Protein AF-A0A6A6GK45-F1 (afdb_monomer)

Secondary structure (DSSP, 8-state):
--HHHHHHHHHHHHHHHHHHHHHHHHHHHTTS----S---------------PPPHHHHHHHHHHHHHHHHHHHHHHHHHHHHHHHHHHHHHHHHHHTTS-HHHHHHHTT--S--

Nearest PDB structures (foldseek):
  5c22-assembly3_C  TM=2.039E-01  e=9.140E+00  Escherichia coli

Organism: NCBI:txid302913

Foldseek 3Di:
DVPVVVVVVVVVVVVVQVVLQVLLVVLVVCVVDDDDDDPDDDPDDDPDDPPDRDDPVSSVVSVVSVVVVVVVVVVVVVVVVVVVVVVLVVLVVVCVVVVHDSVVSCVVVVVDVDD

Mean predicted aligned error: 13.09 Å

pLDDT: mean 77.32, std 16.86, range [38.22, 93.62]

Radius of gyration: 25.04 Å; Cα contacts (8 Å, |Δi|>4): 28; chains: 1; bounding box: 70×25×59 Å

Sequence (115 aa):
MSERTDDHEQQQLDRLAAKRDDLVRRILATNSDLPHFSTSQTVAQPNNHSAIPVTDEQVREALAQARKARVDHVKLLGRYNDIKDVAQGLIGMIAEQRSCRVKEVMEELGIDEAS

Solvent-accessible surface area (backbone atoms only — not comparable to full-atom values): 6966 Å² total; per-residue (Å²): 130,64,68,66,56,55,53,53,52,52,53,50,52,54,53,48,51,53,52,51,43,52,50,35,53,50,54,59,52,56,72,80,54,88,72,75,93,68,97,66,92,74,87,75,76,94,76,77,84,73,91,66,80,70,48,72,66,54,49,50,49,28,52,51,50,54,52,47,55,52,50,53,50,54,51,51,54,49,54,50,48,57,51,49,53,54,50,52,54,52,44,45,54,52,14,61,75,66,76,49,54,51,67,60,53,31,55,76,70,67,56,71,96,76,133

InterPro domains:
  IPR010760 DNA repair protein, Swi5 [PF07061] (57-113)
  IPR010760 DNA repair protein, Swi5 [PTHR28529] (66-112)

Structure (mmCIF, N/CA/C/O backbone):
data_AF-A0A6A6GK45-F1
#
_entry.id   AF-A0A6A6GK45-F1
#
loop_
_atom_site.group_PDB
_atom_site.id
_atom_site.type_symbol
_atom_site.label_atom_id
_atom_site.label_alt_id
_atom_site.label_comp_id
_atom_site.label_asym_id
_atom_site.label_entity_id
_atom_site.label_seq_id
_atom_site.pdbx_PDB_ins_code
_atom_site.Cartn_x
_atom_site.Cartn_y
_atom_site.Cartn_z
_atom_site.occupancy
_atom_site.B_iso_or_equiv
_atom_site.auth_seq_id
_atom_site.auth_comp_id
_atom_site.auth_asym_id
_atom_site.auth_atom_id
_atom_site.pdbx_PDB_model_num
ATOM 1 N N . MET A 1 1 ? 49.464 0.483 -17.741 1.00 53.72 1 MET A N 1
ATOM 2 C CA . MET A 1 1 ? 48.962 0.416 -16.348 1.00 53.72 1 MET A CA 1
ATOM 3 C C . MET A 1 1 ? 47.561 1.023 -16.192 1.00 53.72 1 MET A C 1
ATOM 5 O O . MET A 1 1 ? 46.934 0.701 -15.198 1.00 53.72 1 MET A O 1
ATOM 9 N N . SER A 1 2 ? 47.046 1.804 -17.162 1.00 61.69 2 SER A N 1
ATOM 10 C CA . SER A 1 2 ? 45.629 2.238 -17.218 1.00 61.69 2 SER A CA 1
ATOM 11 C C . SER A 1 2 ? 44.639 1.139 -17.620 1.00 61.69 2 SER A C 1
ATOM 13 O O . SER A 1 2 ? 43.574 1.054 -17.036 1.00 61.69 2 SER A O 1
ATOM 15 N N . GLU A 1 3 ? 45.031 0.245 -18.529 1.00 61.84 3 GLU A N 1
ATOM 16 C CA . GLU A 1 3 ? 44.130 -0.725 -19.184 1.00 61.84 3 GLU A CA 1
ATOM 17 C C . GLU A 1 3 ? 43.383 -1.667 -18.215 1.00 61.84 3 GLU A C 1
ATOM 19 O O . GLU A 1 3 ? 42.209 -1.953 -18.399 1.00 61.84 3 GLU A O 1
ATOM 24 N N . ARG A 1 4 ? 44.022 -2.085 -17.109 1.00 66.06 4 ARG A N 1
ATOM 25 C CA . ARG A 1 4 ? 43.367 -2.934 -16.093 1.00 66.06 4 ARG A CA 1
ATOM 26 C C . ARG A 1 4 ? 42.304 -2.206 -15.275 1.00 66.06 4 ARG A C 1
ATOM 28 O O . ARG A 1 4 ? 41.418 -2.860 -14.736 1.00 66.06 4 ARG A O 1
ATOM 35 N N . THR A 1 5 ? 42.430 -0.895 -15.101 1.00 67.88 5 THR A N 1
ATOM 36 C CA . THR A 1 5 ? 41.471 -0.118 -14.308 1.00 67.88 5 THR A CA 1
ATOM 37 C C . THR A 1 5 ? 40.173 0.049 -15.092 1.00 67.88 5 THR A C 1
ATOM 39 O O . THR A 1 5 ? 39.102 -0.170 -14.530 1.00 67.88 5 THR A O 1
ATOM 42 N N . ASP A 1 6 ? 40.287 0.304 -16.397 1.00 73.88 6 ASP A N 1
ATOM 43 C CA . ASP A 1 6 ? 39.152 0.462 -17.312 1.00 73.88 6 ASP A CA 1
ATOM 44 C C . ASP A 1 6 ? 38.341 -0.848 -17.439 1.00 73.88 6 ASP A C 1
ATOM 46 O O . ASP A 1 6 ? 37.111 -0.839 -17.358 1.00 73.88 6 ASP A O 1
ATOM 50 N N . ASP A 1 7 ? 39.019 -2.001 -17.515 1.00 76.81 7 ASP A N 1
ATOM 51 C CA . ASP A 1 7 ? 38.370 -3.323 -17.549 1.00 76.81 7 ASP A CA 1
ATOM 52 C C . ASP A 1 7 ? 37.569 -3.625 -16.270 1.00 76.81 7 ASP A C 1
ATOM 54 O O . ASP A 1 7 ? 36.475 -4.200 -16.315 1.00 76.81 7 ASP A O 1
ATOM 58 N N . HIS A 1 8 ? 38.100 -3.242 -15.104 1.00 77.31 8 HIS A N 1
ATOM 59 C CA . HIS A 1 8 ? 37.413 -3.444 -13.831 1.00 77.31 8 HIS A CA 1
ATOM 60 C C . HIS A 1 8 ? 36.165 -2.566 -13.709 1.00 77.31 8 HIS A C 1
ATOM 62 O O . HIS A 1 8 ? 35.141 -3.042 -13.213 1.00 77.31 8 HIS A O 1
ATOM 68 N N . GLU A 1 9 ? 36.223 -1.313 -14.159 1.00 80.31 9 GLU A N 1
ATOM 69 C CA . GLU A 1 9 ? 35.068 -0.413 -14.171 1.00 80.31 9 GLU A CA 1
ATOM 70 C C . GLU A 1 9 ? 33.984 -0.912 -15.127 1.00 80.31 9 GLU A C 1
ATOM 72 O O . GLU A 1 9 ? 32.816 -0.999 -14.735 1.00 80.31 9 GLU A O 1
ATOM 77 N N . GLN A 1 10 ? 34.367 -1.356 -16.326 1.00 79.62 10 GLN A N 1
ATOM 78 C CA . GLN A 1 10 ? 33.432 -1.929 -17.290 1.00 79.62 10 GLN A CA 1
ATOM 79 C C . GLN A 1 10 ? 32.746 -3.184 -16.731 1.00 79.62 10 GLN A C 1
ATOM 81 O O . GLN A 1 10 ? 31.522 -3.314 -16.793 1.00 79.62 10 GLN A O 1
ATOM 86 N N . GLN A 1 11 ? 33.504 -4.058 -16.063 1.00 81.31 11 GLN A N 1
ATOM 87 C CA . GLN A 1 11 ? 32.948 -5.237 -15.402 1.00 81.31 11 GLN A CA 1
ATOM 88 C C . GLN A 1 11 ? 31.966 -4.877 -14.269 1.00 81.31 11 GLN A C 1
ATOM 90 O O . GLN A 1 11 ? 30.974 -5.585 -14.056 1.00 81.31 11 GLN A O 1
ATOM 95 N N . GLN A 1 12 ? 32.209 -3.790 -13.524 1.00 84.44 12 GLN A N 1
ATOM 96 C CA . GLN A 1 12 ? 31.266 -3.308 -12.507 1.00 84.44 12 GLN A CA 1
ATOM 97 C C . GLN A 1 12 ? 29.982 -2.760 -13.137 1.00 84.44 12 GLN A C 1
ATOM 99 O O . GLN A 1 12 ? 28.897 -3.049 -12.625 1.00 84.44 12 GLN A O 1
ATOM 104 N N . LEU A 1 13 ? 30.089 -2.010 -14.237 1.00 82.94 13 LEU A N 1
ATOM 105 C CA . LEU A 1 13 ? 28.941 -1.463 -14.962 1.00 82.94 13 LEU A CA 1
ATOM 106 C C . LEU A 1 13 ? 28.055 -2.575 -15.530 1.00 82.94 13 LEU A C 1
ATOM 108 O O . LEU A 1 13 ? 26.843 -2.556 -15.308 1.00 82.94 13 LEU A O 1
ATOM 112 N N . ASP A 1 14 ? 28.651 -3.591 -16.151 1.00 84.81 14 ASP A N 1
ATOM 113 C CA . ASP A 1 14 ? 27.918 -4.733 -16.705 1.00 84.81 14 ASP A CA 1
ATOM 114 C C . ASP A 1 14 ? 27.214 -5.531 -15.601 1.00 84.81 14 ASP A C 1
ATOM 116 O O . ASP A 1 14 ? 26.036 -5.890 -15.707 1.00 84.81 14 ASP A O 1
ATOM 120 N N . ARG A 1 15 ? 27.902 -5.745 -14.471 1.00 85.81 15 ARG A N 1
ATOM 121 C CA . ARG A 1 15 ? 27.306 -6.387 -13.294 1.00 85.81 15 ARG A CA 1
ATOM 122 C C . ARG A 1 15 ? 26.150 -5.564 -12.729 1.00 85.81 15 ARG A C 1
ATOM 124 O O . ARG A 1 15 ? 25.162 -6.135 -12.263 1.00 85.81 15 ARG A O 1
ATOM 131 N N . LEU A 1 16 ? 26.277 -4.240 -12.711 1.00 85.62 16 LEU A N 1
ATOM 132 C CA . LEU A 1 16 ? 25.244 -3.347 -12.202 1.00 85.62 16 LEU A CA 1
ATOM 133 C C . LEU A 1 16 ? 24.023 -3.321 -13.129 1.00 85.62 16 LEU A C 1
ATOM 135 O O . LEU A 1 16 ? 22.896 -3.393 -12.638 1.00 85.62 16 LEU A O 1
ATOM 139 N N . ALA A 1 17 ? 24.237 -3.310 -14.444 1.00 84.38 17 ALA A N 1
ATOM 140 C CA . ALA A 1 17 ? 23.180 -3.424 -15.443 1.00 84.38 17 ALA A CA 1
ATOM 141 C C . ALA A 1 17 ? 22.431 -4.759 -15.317 1.00 84.38 17 ALA A C 1
ATOM 143 O O . ALA A 1 17 ? 21.204 -4.770 -15.240 1.00 84.38 17 ALA A O 1
ATOM 144 N N . ALA A 1 18 ? 23.151 -5.875 -15.159 1.00 83.50 18 ALA A N 1
ATOM 145 C CA . ALA A 1 18 ? 22.535 -7.184 -14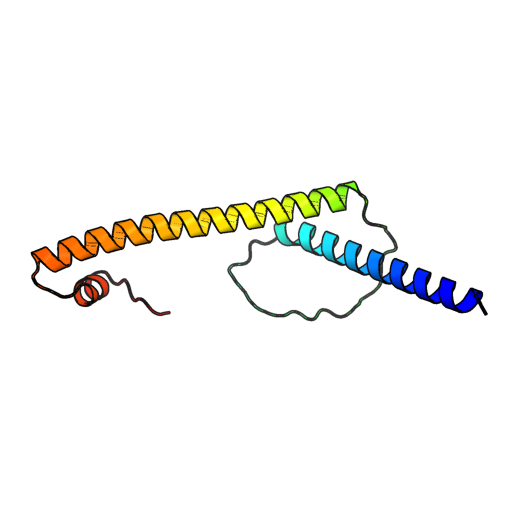.947 1.00 83.50 18 ALA A CA 1
ATOM 146 C C . ALA A 1 18 ? 21.670 -7.228 -13.673 1.00 83.50 18 ALA A C 1
ATOM 148 O O . ALA A 1 18 ? 20.564 -7.768 -13.690 1.00 83.50 18 ALA A O 1
ATOM 149 N N . LYS A 1 19 ? 22.140 -6.620 -12.573 1.00 84.75 19 LYS A N 1
ATOM 150 C CA . LYS A 1 19 ? 21.359 -6.505 -11.327 1.00 84.75 19 LYS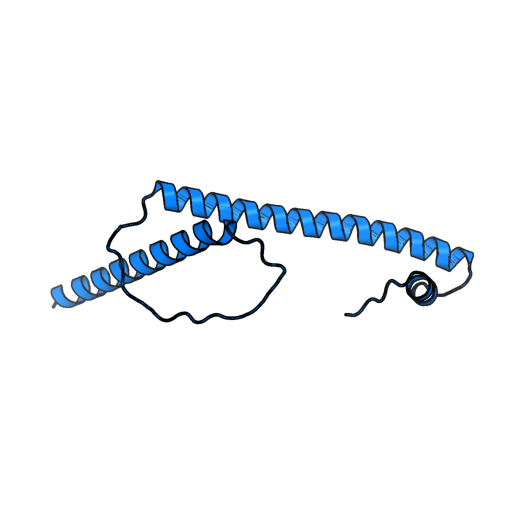 A CA 1
ATOM 151 C C . LYS A 1 19 ? 20.108 -5.643 -11.499 1.00 84.75 19 LYS A C 1
ATOM 153 O O . LYS A 1 19 ? 19.062 -5.982 -10.949 1.00 84.75 19 LYS A O 1
ATOM 158 N N . ARG A 1 20 ? 20.215 -4.522 -12.218 1.00 85.94 20 ARG A N 1
ATOM 159 C CA . ARG A 1 20 ? 19.076 -3.644 -12.522 1.00 85.94 20 ARG A CA 1
ATOM 160 C C . ARG A 1 20 ? 18.009 -4.413 -13.295 1.00 85.94 20 ARG A C 1
ATOM 162 O O . ARG A 1 20 ? 16.841 -4.368 -12.921 1.00 85.94 20 ARG A O 1
ATOM 169 N N . ASP A 1 21 ? 18.417 -5.123 -14.338 1.00 87.12 21 ASP A N 1
ATOM 170 C CA . ASP A 1 21 ? 17.511 -5.831 -15.240 1.00 87.12 21 ASP A CA 1
ATOM 171 C C . ASP A 1 21 ? 16.784 -6.980 -14.532 1.00 87.12 21 ASP A C 1
ATOM 173 O O . ASP A 1 21 ? 15.574 -7.152 -14.697 1.00 87.12 21 ASP A O 1
ATOM 177 N N . ASP A 1 22 ? 17.497 -7.717 -13.678 1.00 86.06 22 ASP A N 1
ATOM 178 C CA . ASP A 1 22 ? 16.909 -8.741 -12.813 1.00 86.06 22 ASP A CA 1
ATOM 179 C C . ASP A 1 22 ? 15.864 -8.150 -11.851 1.00 86.06 22 ASP A C 1
ATOM 181 O O . ASP A 1 22 ? 14.741 -8.651 -11.738 1.00 86.06 22 ASP A O 1
ATOM 185 N N . LEU A 1 23 ? 16.188 -7.019 -11.215 1.00 86.00 23 LEU A N 1
ATOM 186 C CA . LEU A 1 23 ? 15.273 -6.341 -10.302 1.00 86.00 23 LEU A CA 1
ATOM 187 C C . LEU A 1 23 ? 14.005 -5.851 -11.012 1.00 86.00 23 LEU A C 1
ATOM 189 O O . LEU A 1 23 ? 12.907 -6.046 -10.491 1.00 86.00 23 LEU A O 1
ATOM 193 N N . VAL A 1 24 ? 14.143 -5.237 -12.189 1.00 86.81 24 VAL A N 1
ATOM 194 C CA . VAL A 1 24 ? 13.004 -4.763 -12.989 1.00 86.81 24 VAL A CA 1
ATOM 195 C C . VAL A 1 24 ? 12.105 -5.929 -13.379 1.00 86.81 24 VAL A C 1
ATOM 197 O O . VAL A 1 24 ? 10.893 -5.855 -13.183 1.00 86.81 24 VAL A O 1
ATOM 200 N N . ARG A 1 25 ? 12.689 -7.042 -13.835 1.00 84.38 25 ARG A N 1
ATOM 201 C CA . ARG A 1 25 ? 11.930 -8.252 -14.165 1.00 84.38 25 ARG A CA 1
ATOM 202 C C . ARG A 1 25 ? 11.165 -8.786 -12.956 1.00 84.38 25 ARG A C 1
ATOM 204 O O . ARG A 1 25 ? 10.000 -9.147 -13.094 1.00 84.38 25 ARG A O 1
ATOM 211 N N . ARG A 1 26 ? 11.778 -8.782 -11.769 1.00 85.25 26 ARG A N 1
ATOM 212 C CA . ARG A 1 26 ? 11.113 -9.218 -10.536 1.00 85.25 26 ARG A CA 1
ATOM 213 C C . ARG A 1 26 ? 9.954 -8.305 -10.138 1.00 85.25 26 ARG A C 1
ATOM 215 O O . ARG A 1 26 ? 8.902 -8.821 -9.778 1.00 85.25 26 ARG A O 1
ATOM 222 N N . ILE A 1 27 ? 10.121 -6.984 -10.237 1.00 84.88 27 ILE A N 1
ATOM 223 C CA . ILE A 1 27 ? 9.052 -6.019 -9.935 1.00 84.88 27 ILE A CA 1
ATOM 224 C C . ILE A 1 27 ? 7.869 -6.215 -10.891 1.00 84.88 27 ILE A C 1
ATOM 226 O O . ILE A 1 27 ? 6.728 -6.328 -10.440 1.00 84.88 27 ILE A O 1
ATOM 230 N N . LEU A 1 28 ? 8.130 -6.330 -12.194 1.00 84.50 28 LEU A N 1
ATOM 231 C CA . LEU A 1 28 ? 7.076 -6.567 -13.182 1.00 84.50 28 LEU A CA 1
ATOM 232 C C . LEU A 1 28 ? 6.373 -7.919 -12.947 1.00 84.50 28 LEU A C 1
ATOM 234 O O . LEU A 1 28 ? 5.151 -8.000 -13.047 1.00 84.50 28 LEU A O 1
ATOM 238 N N . ALA A 1 29 ? 7.114 -8.961 -12.548 1.00 80.88 29 ALA A N 1
ATOM 239 C CA . ALA A 1 29 ? 6.562 -10.288 -12.262 1.00 80.88 29 ALA A CA 1
ATOM 240 C C . ALA A 1 29 ? 5.671 -10.340 -11.004 1.00 80.88 29 ALA A C 1
ATOM 242 O O . ALA A 1 29 ? 4.681 -11.074 -10.999 1.00 80.88 29 ALA A O 1
ATOM 243 N N . THR A 1 30 ? 5.966 -9.546 -9.964 1.00 75.25 30 THR A N 1
ATOM 244 C CA . THR A 1 30 ? 5.207 -9.536 -8.693 1.00 75.25 30 THR A CA 1
ATOM 245 C C . THR A 1 30 ? 3.727 -9.140 -8.801 1.00 75.25 30 THR A C 1
ATOM 247 O O . THR A 1 30 ? 3.010 -9.276 -7.820 1.00 75.25 30 THR A O 1
ATOM 250 N N . ASN A 1 31 ? 3.235 -8.682 -9.958 1.00 57.50 31 ASN A N 1
ATOM 251 C CA . ASN A 1 31 ? 1.805 -8.411 -10.165 1.00 57.50 31 ASN A CA 1
ATOM 252 C C . ASN A 1 31 ? 0.975 -9.646 -10.574 1.00 57.50 31 ASN A C 1
ATOM 254 O O . ASN A 1 31 ? -0.246 -9.531 -10.659 1.00 57.50 31 ASN A O 1
ATOM 258 N N . SER A 1 32 ? 1.601 -10.794 -10.859 1.00 53.12 32 SER A N 1
ATOM 259 C CA . SER A 1 32 ? 0.880 -11.984 -11.358 1.00 53.12 32 SER A CA 1
ATOM 260 C C . SER A 1 32 ? 0.257 -12.828 -10.244 1.00 53.12 32 SER A C 1
ATOM 262 O O . SER A 1 32 ? -0.717 -13.530 -10.483 1.00 53.12 32 SER A O 1
ATOM 264 N N . ASP A 1 33 ? 0.778 -12.712 -9.027 1.00 44.78 33 ASP A N 1
ATOM 265 C CA . ASP A 1 33 ? 0.237 -13.343 -7.831 1.00 44.78 33 ASP A CA 1
ATOM 266 C C . ASP A 1 33 ? 0.089 -12.252 -6.780 1.00 44.78 33 ASP A C 1
ATOM 268 O O . ASP A 1 33 ? 1.066 -11.584 -6.459 1.00 44.78 33 ASP A O 1
ATOM 272 N N . LEU A 1 34 ? -1.111 -12.055 -6.231 1.00 50.31 34 LEU A N 1
ATOM 273 C CA . LEU A 1 34 ? -1.230 -11.431 -4.916 1.00 50.31 34 LEU A CA 1
ATOM 274 C C . LEU A 1 34 ? -0.758 -12.465 -3.887 1.00 50.31 34 LEU A C 1
ATOM 276 O O . LEU A 1 34 ? -1.496 -13.430 -3.673 1.00 50.31 34 LEU A O 1
ATOM 280 N N . PRO A 1 35 ? 0.365 -12.291 -3.168 1.00 48.31 35 PRO A N 1
ATOM 281 C CA . PRO A 1 35 ? 0.617 -13.111 -2.007 1.00 48.31 35 PRO A CA 1
ATOM 282 C C . PRO A 1 35 ? 0.159 -12.323 -0.784 1.00 48.31 35 PRO A C 1
ATOM 284 O O . PRO A 1 35 ? 0.602 -11.204 -0.511 1.00 48.31 35 PRO A O 1
ATOM 287 N N . HIS A 1 36 ? -0.719 -12.944 -0.004 1.00 43.78 36 HIS A N 1
ATOM 288 C CA . HIS A 1 36 ? -0.748 -12.671 1.422 1.00 43.78 36 HIS A CA 1
ATOM 289 C C . HIS A 1 36 ? 0.685 -12.710 1.959 1.00 43.78 36 HIS A C 1
ATOM 291 O O . HIS A 1 36 ? 1.466 -13.592 1.605 1.00 43.78 36 HIS A O 1
ATOM 297 N N . PHE A 1 37 ? 1.000 -11.710 2.777 1.00 47.16 37 PHE A N 1
ATOM 298 C CA . PHE A 1 37 ? 2.218 -11.537 3.558 1.00 47.16 37 PHE A CA 1
ATOM 299 C C . PHE A 1 37 ? 2.947 -12.867 3.829 1.00 47.16 37 PHE A C 1
ATOM 301 O O . PHE A 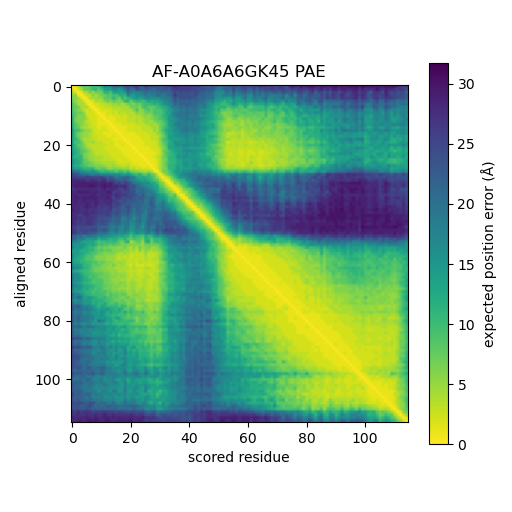1 37 ? 2.593 -13.614 4.735 1.00 47.16 37 PHE A O 1
ATOM 308 N N . SER A 1 38 ? 3.953 -13.188 3.016 1.00 38.22 38 SER A N 1
ATOM 309 C CA . SER A 1 38 ? 4.844 -14.322 3.254 1.00 38.22 38 SER A CA 1
ATOM 310 C C . SER A 1 38 ? 6.275 -13.849 3.104 1.00 38.22 38 SER A C 1
ATOM 312 O O . SER A 1 38 ? 6.872 -13.854 2.029 1.00 38.22 38 SER A O 1
ATOM 314 N N . THR A 1 39 ? 6.825 -13.432 4.241 1.00 49.94 39 THR A N 1
ATOM 315 C CA . THR A 1 39 ? 8.259 -13.452 4.503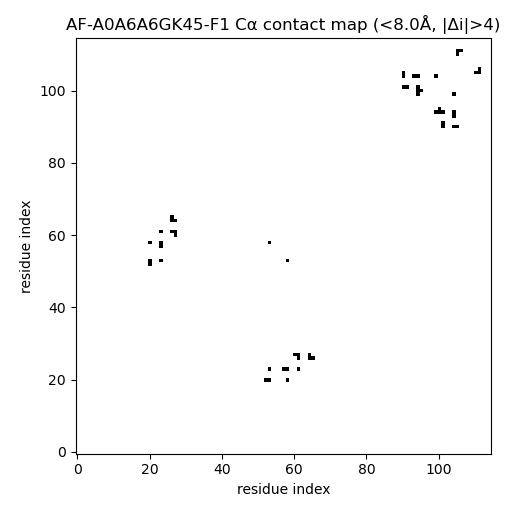 1.00 49.94 39 THR A CA 1
ATOM 316 C C . THR A 1 39 ? 8.729 -14.893 4.346 1.00 49.94 39 THR A C 1
ATOM 318 O O . THR A 1 39 ? 8.696 -15.690 5.277 1.00 49.94 39 THR A O 1
ATOM 321 N N . SER A 1 40 ? 9.133 -15.262 3.140 1.00 41.34 40 SER A N 1
ATOM 322 C CA . SER A 1 40 ? 9.936 -16.453 2.901 1.00 41.34 40 SER A CA 1
ATOM 323 C C . SER A 1 40 ? 10.933 -16.143 1.801 1.00 41.34 40 SER A C 1
ATOM 325 O O . SER A 1 40 ? 10.681 -16.198 0.601 1.00 41.34 40 SER A O 1
ATOM 327 N N . GLN A 1 41 ? 12.085 -15.727 2.308 1.00 50.12 41 GLN A N 1
ATOM 328 C CA . GLN A 1 41 ? 13.397 -15.748 1.699 1.00 50.12 41 GLN A CA 1
ATOM 329 C C . GLN A 1 41 ? 13.518 -16.909 0.693 1.00 50.12 41 GLN A C 1
ATOM 331 O O . GLN A 1 41 ? 13.733 -18.052 1.078 1.00 50.12 41 GLN A O 1
ATOM 336 N N . THR A 1 42 ? 13.390 -16.620 -0.603 1.00 40.50 42 THR A N 1
ATOM 337 C CA . THR A 1 42 ? 13.850 -17.541 -1.648 1.00 40.50 42 THR A CA 1
ATOM 338 C C . THR A 1 42 ? 15.124 -16.953 -2.228 1.00 40.50 42 THR A C 1
ATOM 340 O O . THR A 1 42 ? 15.109 -16.053 -3.068 1.00 40.50 42 THR A O 1
ATOM 343 N N . VAL A 1 43 ? 16.250 -17.438 -1.709 1.00 46.38 43 VAL A N 1
ATOM 344 C CA . VAL A 1 43 ? 17.565 -17.311 -2.334 1.00 46.38 43 VAL A CA 1
ATOM 345 C C . VAL A 1 43 ? 17.528 -18.185 -3.589 1.00 46.38 43 VAL A C 1
ATOM 347 O O . VAL A 1 43 ? 17.859 -19.365 -3.543 1.00 46.38 43 VAL A O 1
ATOM 350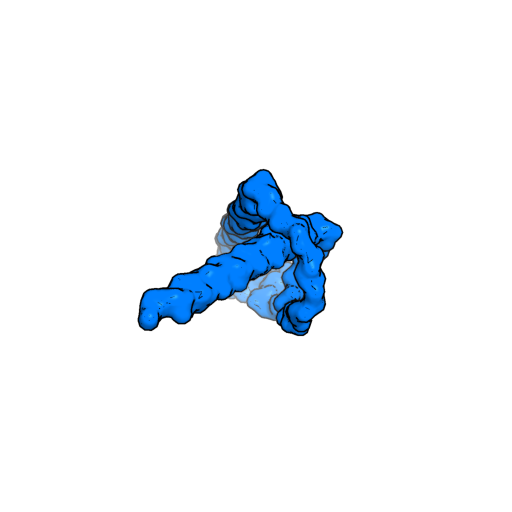 N N . ALA A 1 44 ? 17.045 -17.635 -4.703 1.00 41.59 44 ALA A N 1
ATOM 351 C CA . ALA A 1 44 ? 17.118 -18.298 -5.999 1.00 41.59 44 ALA A CA 1
ATOM 352 C C . ALA A 1 44 ? 18.470 -17.974 -6.651 1.00 41.59 44 ALA A C 1
ATOM 354 O O . ALA A 1 44 ? 18.828 -16.816 -6.857 1.00 41.59 44 ALA A O 1
ATOM 355 N N . GLN A 1 45 ? 19.229 -19.038 -6.897 1.00 46.34 45 GLN A N 1
ATOM 356 C CA . GLN A 1 45 ? 20.542 -19.079 -7.538 1.00 46.34 45 GLN A CA 1
ATOM 357 C C . GLN A 1 45 ? 20.560 -18.433 -8.942 1.00 46.34 45 GLN A C 1
ATOM 359 O O . GLN A 1 45 ? 19.518 -18.348 -9.596 1.00 46.34 45 GLN A O 1
ATOM 364 N N . PRO A 1 46 ? 21.742 -18.002 -9.432 1.00 49.34 46 PRO A N 1
ATOM 365 C CA . PRO A 1 46 ? 21.881 -17.266 -10.683 1.00 49.34 46 PRO A CA 1
ATOM 366 C C . PRO A 1 46 ? 21.857 -18.232 -11.874 1.00 49.34 46 PRO A C 1
ATOM 368 O O . PRO A 1 46 ? 22.898 -18.733 -12.289 1.00 49.34 46 PRO A O 1
ATOM 371 N N . ASN A 1 47 ? 20.680 -18.499 -12.440 1.00 45.34 47 ASN A N 1
ATOM 372 C CA . ASN A 1 47 ? 20.575 -19.257 -13.687 1.00 45.34 47 ASN A CA 1
ATOM 373 C C . ASN A 1 47 ? 20.437 -18.317 -14.891 1.00 45.34 47 ASN A C 1
ATOM 375 O O . ASN A 1 47 ? 19.414 -17.670 -15.078 1.00 45.34 47 ASN A O 1
ATOM 379 N N . ASN A 1 48 ? 21.506 -18.297 -15.693 1.00 46.88 48 ASN A N 1
ATOM 380 C CA . ASN A 1 48 ? 21.606 -17.932 -17.106 1.00 46.88 48 ASN A CA 1
ATOM 381 C C . ASN A 1 48 ? 20.776 -16.740 -17.616 1.00 46.88 48 ASN A C 1
ATOM 383 O O . ASN A 1 48 ? 19.604 -16.833 -17.972 1.00 46.88 48 ASN A O 1
ATOM 387 N N . HIS A 1 49 ? 21.506 -15.639 -17.783 1.00 48.00 49 HIS A N 1
ATOM 388 C CA . HIS A 1 49 ? 21.176 -14.445 -18.545 1.00 48.00 49 HIS A CA 1
ATOM 389 C C . HIS A 1 49 ? 20.627 -14.773 -19.948 1.00 48.00 49 HIS A C 1
ATOM 391 O O . HIS A 1 49 ? 21.379 -15.140 -20.848 1.00 48.00 49 HIS A O 1
ATOM 397 N N . SER A 1 50 ? 19.329 -14.559 -20.182 1.00 50.97 50 SER A N 1
ATOM 398 C CA . SER A 1 50 ? 18.892 -14.168 -21.527 1.00 50.97 50 SER A CA 1
ATOM 399 C C . SER A 1 50 ? 19.379 -12.743 -21.765 1.00 50.97 50 SER A C 1
ATOM 401 O O . SER A 1 50 ? 19.006 -11.831 -21.028 1.00 50.97 50 SER A O 1
ATOM 403 N N . ALA A 1 51 ? 20.231 -12.583 -22.777 1.00 53.88 51 ALA A N 1
ATOM 404 C CA . ALA A 1 51 ? 20.896 -11.358 -23.218 1.00 53.88 51 ALA A CA 1
ATOM 405 C C . ALA A 1 51 ? 19.940 -10.303 -23.819 1.00 53.88 51 ALA A C 1
ATOM 407 O O . ALA A 1 51 ? 20.272 -9.647 -24.803 1.00 53.88 51 ALA A O 1
ATOM 408 N N . ILE A 1 52 ? 18.734 -10.161 -23.262 1.00 63.44 52 ILE A N 1
ATOM 409 C CA . ILE A 1 52 ? 17.786 -9.123 -23.660 1.00 63.44 52 ILE A CA 1
ATOM 410 C C . ILE A 1 52 ? 17.921 -7.989 -22.641 1.00 63.44 52 ILE A C 1
ATOM 412 O O . ILE A 1 52 ? 17.463 -8.163 -21.504 1.00 63.44 52 ILE A O 1
ATOM 416 N N . PRO A 1 53 ? 18.558 -6.864 -23.012 1.00 70.31 53 PRO A N 1
ATOM 417 C CA . PRO A 1 53 ? 18.597 -5.692 -22.157 1.00 70.31 53 PRO A CA 1
ATOM 418 C C . PRO A 1 53 ? 17.164 -5.216 -21.924 1.00 70.31 53 PRO A C 1
ATOM 420 O O . PRO A 1 53 ? 16.378 -5.072 -22.866 1.00 70.31 53 PRO A O 1
ATOM 423 N N . VAL A 1 54 ? 16.816 -5.012 -20.657 1.00 76.81 54 VAL A N 1
ATOM 424 C CA . VAL A 1 54 ? 15.521 -4.440 -20.279 1.00 76.81 54 VAL A CA 1
ATOM 425 C C . VAL A 1 54 ? 15.433 -3.029 -20.860 1.00 76.81 54 VAL A C 1
ATOM 427 O O . VAL A 1 54 ? 16.378 -2.247 -20.748 1.00 76.81 54 VAL A O 1
ATOM 430 N N . THR A 1 55 ? 14.317 -2.707 -21.515 1.00 85.38 55 THR A N 1
ATOM 431 C CA . THR A 1 55 ? 14.143 -1.401 -22.164 1.00 85.38 55 THR A CA 1
ATOM 432 C C . THR A 1 55 ? 13.935 -0.300 -21.127 1.00 85.38 55 THR A C 1
ATOM 434 O O . THR A 1 55 ? 13.400 -0.545 -20.044 1.00 85.38 55 THR A O 1
ATOM 437 N N . ASP A 1 56 ? 14.293 0.942 -21.461 1.00 83.94 56 ASP A N 1
ATOM 438 C CA . ASP A 1 56 ? 14.058 2.092 -20.572 1.00 83.94 56 ASP A CA 1
ATOM 439 C C . ASP A 1 56 ? 12.578 2.241 -20.188 1.00 83.94 56 ASP A C 1
ATOM 441 O O . ASP A 1 56 ? 12.249 2.658 -19.075 1.00 83.94 56 ASP A O 1
ATOM 445 N N . GLU A 1 57 ? 11.675 1.829 -21.080 1.00 87.75 57 GLU A N 1
ATOM 446 C CA . GLU A 1 57 ? 10.241 1.803 -20.810 1.00 87.75 57 GLU A CA 1
ATOM 447 C C . GLU A 1 57 ? 9.877 0.791 -19.714 1.00 87.75 57 GLU A C 1
ATOM 449 O O . GLU A 1 57 ? 9.152 1.135 -18.782 1.00 87.75 57 GLU A O 1
ATOM 454 N N . GLN A 1 58 ? 10.448 -0.416 -19.748 1.00 84.56 58 GLN A N 1
ATOM 455 C CA . GLN A 1 58 ? 10.248 -1.425 -18.701 1.00 84.56 58 GLN A CA 1
ATOM 456 C C . GLN A 1 58 ? 10.812 -0.966 -17.348 1.00 84.56 58 GLN A C 1
ATOM 458 O O . GLN A 1 58 ? 10.206 -1.211 -16.303 1.00 84.56 58 GLN A O 1
ATOM 463 N N . VAL A 1 59 ? 11.950 -0.259 -17.348 1.00 86.00 59 VAL A N 1
ATOM 464 C CA . VAL A 1 59 ? 12.515 0.341 -16.126 1.00 86.00 59 VAL A CA 1
ATOM 465 C C . VAL A 1 59 ? 11.559 1.393 -15.555 1.00 86.00 59 VAL A C 1
ATOM 467 O O . VAL A 1 59 ? 11.287 1.407 -14.350 1.00 86.00 59 VAL A O 1
ATOM 470 N N . ARG A 1 60 ? 11.023 2.271 -16.411 1.00 88.25 60 ARG A N 1
ATOM 471 C CA . ARG A 1 60 ? 10.078 3.326 -16.023 1.00 88.25 60 ARG A CA 1
ATOM 472 C C . ARG A 1 60 ? 8.785 2.744 -15.459 1.00 88.25 60 ARG A C 1
ATOM 474 O O . ARG A 1 60 ? 8.306 3.220 -14.426 1.00 88.25 60 ARG A O 1
ATOM 481 N N . GLU A 1 61 ? 8.248 1.716 -16.104 1.00 88.94 61 GLU A N 1
ATOM 482 C CA . GLU A 1 61 ? 7.043 1.013 -15.671 1.00 88.94 61 GLU A CA 1
ATOM 483 C C . GLU A 1 61 ? 7.243 0.336 -14.310 1.00 88.94 61 GLU A C 1
ATOM 485 O O . GLU A 1 61 ? 6.460 0.574 -13.387 1.00 88.94 61 GLU A O 1
ATOM 490 N N . ALA A 1 62 ? 8.338 -0.407 -14.128 1.00 86.75 62 ALA A N 1
ATOM 491 C CA . ALA A 1 62 ? 8.652 -1.045 -12.851 1.00 86.75 62 ALA A CA 1
ATOM 492 C C . ALA A 1 62 ? 8.793 -0.025 -11.710 1.00 86.75 62 ALA A C 1
ATOM 494 O O . ALA A 1 62 ? 8.276 -0.229 -10.609 1.00 86.75 62 ALA A O 1
ATOM 495 N N . LEU A 1 63 ? 9.435 1.119 -11.962 1.00 88.50 63 LEU A N 1
ATOM 496 C CA . LEU A 1 63 ? 9.524 2.200 -10.978 1.00 88.50 63 LEU A CA 1
ATOM 497 C C . LEU A 1 63 ? 8.151 2.795 -10.644 1.00 88.50 63 LEU A C 1
ATOM 499 O O . LEU A 1 63 ? 7.869 3.068 -9.473 1.00 88.50 63 LEU A O 1
ATOM 503 N N . ALA A 1 64 ? 7.296 3.006 -11.646 1.00 87.75 64 ALA A N 1
ATOM 504 C CA . ALA A 1 64 ? 5.940 3.505 -11.438 1.00 87.75 64 ALA A CA 1
ATOM 505 C C . ALA A 1 64 ? 5.105 2.518 -10.608 1.00 87.75 64 ALA A C 1
ATOM 507 O O . ALA A 1 64 ? 4.440 2.926 -9.653 1.00 87.75 64 ALA A O 1
ATOM 508 N N . GLN A 1 65 ? 5.204 1.223 -10.906 1.00 86.31 65 GLN A N 1
ATOM 509 C CA . GLN A 1 65 ? 4.531 0.154 -10.177 1.00 86.31 65 GLN A CA 1
ATOM 510 C C . GLN A 1 65 ? 5.002 0.074 -8.721 1.00 86.31 65 GLN A C 1
ATOM 512 O O . GLN A 1 65 ? 4.175 0.087 -7.810 1.00 86.31 65 GLN A O 1
ATOM 517 N N . ALA A 1 66 ? 6.315 0.071 -8.477 1.00 85.25 66 ALA A N 1
ATOM 518 C CA . ALA A 1 66 ? 6.869 0.044 -7.124 1.00 85.25 66 ALA A CA 1
ATOM 519 C C . ALA A 1 66 ? 6.432 1.271 -6.305 1.00 85.25 66 ALA A C 1
ATOM 521 O O . ALA A 1 66 ? 6.065 1.161 -5.132 1.00 85.25 66 ALA A O 1
ATOM 522 N N . ARG A 1 67 ? 6.413 2.459 -6.931 1.00 88.31 67 ARG A N 1
ATOM 523 C CA . ARG A 1 67 ? 5.904 3.683 -6.296 1.00 88.31 67 ARG A CA 1
ATOM 524 C C . ARG A 1 67 ? 4.423 3.567 -5.958 1.00 88.31 67 ARG A C 1
ATOM 526 O O . ARG A 1 67 ? 4.048 3.962 -4.856 1.00 88.31 67 ARG A O 1
ATOM 533 N N . LYS A 1 68 ? 3.610 3.037 -6.874 1.00 88.25 68 LYS A N 1
ATOM 534 C CA . LYS A 1 68 ? 2.175 2.833 -6.666 1.00 88.25 68 LYS A CA 1
ATOM 535 C C . LYS A 1 68 ? 1.918 1.868 -5.510 1.00 88.25 68 LYS A C 1
ATOM 537 O O . LYS A 1 68 ? 1.244 2.260 -4.566 1.00 88.25 68 LYS A O 1
ATOM 542 N N . ALA A 1 69 ? 2.540 0.688 -5.523 1.00 84.56 69 ALA A N 1
ATOM 543 C CA . ALA A 1 69 ? 2.400 -0.309 -4.462 1.00 84.56 69 ALA A CA 1
ATOM 544 C C . ALA A 1 69 ? 2.735 0.280 -3.082 1.00 84.56 69 ALA A C 1
ATOM 546 O O . ALA A 1 69 ? 1.957 0.162 -2.139 1.00 84.56 69 ALA A O 1
ATOM 547 N N . ARG A 1 70 ? 3.851 1.013 -2.971 1.00 85.62 70 ARG A N 1
ATOM 548 C CA . ARG A 1 70 ? 4.224 1.701 -1.727 1.00 85.62 70 ARG A CA 1
ATOM 549 C C . ARG A 1 70 ? 3.164 2.711 -1.279 1.00 85.62 70 ARG A C 1
ATOM 551 O O . ARG A 1 70 ? 2.843 2.767 -0.097 1.00 85.62 70 ARG A O 1
ATOM 558 N N . VAL A 1 71 ? 2.651 3.536 -2.193 1.00 88.12 71 VAL A N 1
ATOM 559 C CA . VAL A 1 71 ? 1.613 4.530 -1.869 1.00 88.12 71 VAL A CA 1
ATOM 560 C C . VAL A 1 71 ? 0.324 3.848 -1.413 1.00 88.12 71 VAL A C 1
ATOM 562 O O . VAL A 1 71 ? -0.283 4.301 -0.444 1.00 88.12 71 VAL A O 1
ATOM 565 N N . ASP A 1 72 ? -0.075 2.761 -2.068 1.00 87.62 72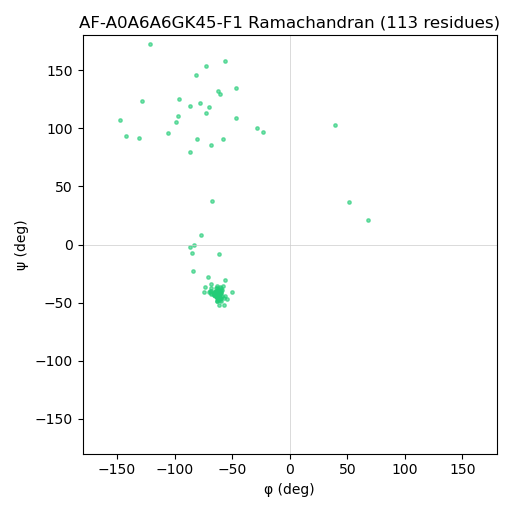 ASP A N 1
ATOM 566 C CA . ASP A 1 72 ? -1.277 2.008 -1.715 1.00 87.62 72 ASP A CA 1
ATOM 567 C C . ASP A 1 72 ? -1.140 1.368 -0.325 1.00 87.62 72 ASP A C 1
ATOM 569 O O . ASP A 1 72 ? -2.055 1.489 0.491 1.00 87.62 72 ASP A O 1
ATOM 573 N N . HIS A 1 73 ? 0.031 0.817 0.010 1.00 86.50 73 HIS A N 1
ATOM 574 C CA . HIS A 1 73 ? 0.320 0.321 1.360 1.00 86.50 73 HIS A CA 1
ATOM 575 C C . HIS A 1 73 ? 0.271 1.419 2.429 1.00 86.50 73 HIS A C 1
ATOM 577 O O . HIS A 1 73 ? -0.327 1.214 3.484 1.00 86.50 73 HIS A O 1
ATOM 583 N N . VAL A 1 74 ? 0.849 2.597 2.162 1.00 88.50 74 VAL A N 1
ATOM 584 C CA . VAL A 1 74 ? 0.792 3.735 3.099 1.00 88.50 74 VAL A CA 1
ATOM 585 C C . VAL A 1 74 ? -0.654 4.169 3.340 1.00 88.50 74 VAL A C 1
ATOM 587 O O . VAL A 1 74 ? -1.046 4.401 4.481 1.00 88.50 74 VAL A O 1
ATOM 590 N N . LYS A 1 75 ? -1.471 4.240 2.283 1.00 90.56 75 LYS A N 1
ATOM 591 C CA . LYS A 1 75 ? -2.894 4.589 2.400 1.00 90.56 75 LYS A CA 1
ATOM 592 C C . LYS A 1 75 ? -3.686 3.540 3.171 1.00 90.56 75 LYS A C 1
ATOM 594 O O . LYS A 1 75 ? -4.553 3.909 3.955 1.00 90.56 75 LYS A O 1
ATOM 599 N N . LEU A 1 76 ? -3.417 2.256 2.936 1.00 90.56 76 LEU A N 1
ATOM 600 C CA . LEU A 1 76 ? -4.097 1.168 3.633 1.00 90.56 76 LEU A CA 1
ATOM 601 C C . LEU A 1 76 ? -3.800 1.209 5.134 1.00 90.56 76 LEU A C 1
ATOM 603 O O . LEU A 1 76 ? -4.728 1.127 5.932 1.00 90.56 76 LEU A O 1
ATOM 607 N N . LEU A 1 77 ? -2.532 1.404 5.505 1.00 92.12 77 LEU A N 1
ATOM 608 C CA . LEU A 1 77 ? -2.132 1.533 6.904 1.00 92.12 77 LEU A CA 1
ATOM 609 C C . LEU A 1 77 ? -2.751 2.775 7.558 1.00 92.12 77 LEU A C 1
ATOM 611 O O . LEU A 1 77 ? -3.242 2.687 8.677 1.00 92.12 77 LEU A O 1
ATOM 615 N N . GLY A 1 78 ? -2.783 3.905 6.842 1.00 90.75 78 GLY A N 1
ATOM 616 C CA . GLY A 1 78 ? -3.460 5.118 7.307 1.00 90.75 78 GLY A CA 1
ATOM 617 C C . GLY A 1 78 ? -4.939 4.867 7.600 1.00 90.75 78 GLY A C 1
ATOM 618 O O . GLY A 1 78 ? -5.384 5.089 8.715 1.00 90.75 78 GLY A O 1
ATOM 619 N N . ARG A 1 79 ? -5.673 4.283 6.644 1.00 92.62 79 ARG A N 1
ATOM 620 C CA . ARG A 1 79 ? -7.094 3.936 6.827 1.00 92.62 79 ARG A CA 1
ATOM 621 C C . ARG A 1 79 ? -7.329 2.965 7.980 1.00 92.62 79 ARG A C 1
ATOM 623 O O . ARG A 1 79 ? -8.324 3.094 8.682 1.00 92.62 79 ARG A O 1
ATOM 630 N N . TYR A 1 80 ? -6.449 1.980 8.146 1.00 92.50 80 TYR A N 1
ATOM 631 C CA . TYR A 1 80 ? -6.526 1.050 9.268 1.00 92.50 80 TYR A CA 1
ATOM 632 C C . TYR A 1 80 ? -6.373 1.783 10.604 1.00 92.50 80 TYR A C 1
ATOM 634 O O . TYR A 1 80 ? -7.195 1.581 11.494 1.00 92.50 80 TYR A O 1
ATOM 642 N N . ASN A 1 81 ? -5.371 2.657 10.723 1.00 91.81 81 ASN A N 1
ATOM 643 C CA . ASN A 1 81 ? -5.157 3.449 11.931 1.00 91.81 81 ASN A CA 1
ATOM 644 C C . ASN A 1 81 ? -6.349 4.372 12.211 1.00 91.81 81 ASN A C 1
ATOM 646 O O . ASN A 1 81 ? -6.855 4.362 13.325 1.00 91.81 81 ASN A O 1
ATOM 650 N N . ASP A 1 82 ? -6.869 5.067 11.195 1.00 93.62 82 ASP A N 1
ATOM 651 C CA . ASP A 1 82 ? -8.029 5.953 11.349 1.00 93.62 82 ASP A CA 1
ATOM 652 C C . ASP A 1 82 ? -9.247 5.199 11.924 1.00 93.62 82 ASP A C 1
ATOM 654 O O . ASP A 1 82 ? -9.921 5.676 12.837 1.00 93.62 82 ASP A O 1
ATOM 658 N N . ILE A 1 83 ? -9.526 3.992 11.413 1.00 92.94 83 ILE A N 1
ATOM 659 C CA . ILE A 1 83 ? -10.625 3.147 11.908 1.00 92.94 83 ILE A CA 1
ATOM 660 C C . ILE A 1 83 ? -10.325 2.639 13.321 1.00 92.94 83 ILE A C 1
ATOM 662 O O . ILE A 1 83 ? -11.220 2.644 14.170 1.00 92.94 83 ILE A O 1
ATOM 666 N N . LYS A 1 84 ? -9.085 2.205 13.579 1.00 90.81 84 LYS A N 1
ATOM 667 C CA . LYS A 1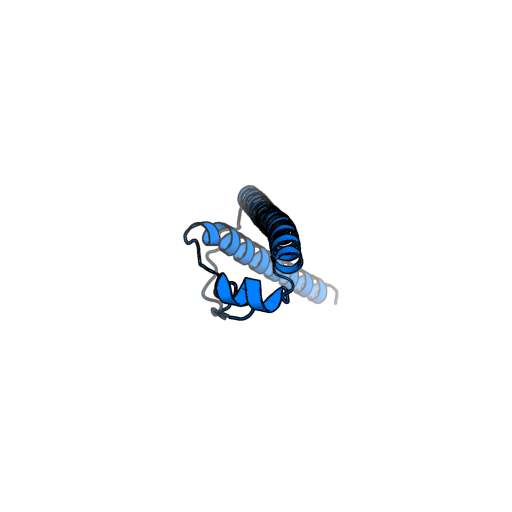 84 ? -8.656 1.725 14.896 1.00 90.81 84 LYS A CA 1
ATOM 668 C C . LYS A 1 84 ? -8.831 2.812 15.957 1.00 90.81 84 LYS A C 1
ATOM 670 O O . LYS A 1 84 ? -9.386 2.518 17.012 1.00 90.81 84 LYS A O 1
ATOM 675 N N . ASP A 1 85 ? -8.441 4.046 15.667 1.00 92.50 85 ASP A N 1
ATOM 676 C CA . ASP A 1 85 ? -8.520 5.166 16.607 1.00 92.50 85 ASP A CA 1
ATOM 677 C C . ASP A 1 85 ? -9.977 5.516 16.949 1.00 92.50 85 ASP A C 1
ATOM 679 O O . ASP A 1 85 ? -10.326 5.683 18.121 1.00 92.50 85 ASP A O 1
ATOM 683 N N . VAL A 1 86 ? -10.867 5.545 15.947 1.00 93.50 86 VAL A N 1
ATOM 684 C CA . VAL A 1 86 ? -12.310 5.740 16.176 1.00 93.50 86 VAL A CA 1
ATOM 685 C C . VAL A 1 86 ? -12.891 4.593 17.003 1.00 93.50 86 VAL A C 1
ATOM 687 O O . VAL A 1 86 ? -13.631 4.837 17.958 1.00 93.50 86 VAL A O 1
ATOM 690 N N . ALA A 1 87 ? -12.545 3.346 16.674 1.00 90.88 87 ALA A N 1
ATOM 691 C CA . ALA A 1 87 ? -13.011 2.176 17.411 1.00 90.88 87 ALA A CA 1
ATOM 692 C C . ALA A 1 87 ? -12.544 2.209 18.873 1.00 90.88 87 ALA A C 1
ATOM 694 O O . ALA A 1 87 ? -13.353 2.007 19.775 1.00 90.88 87 ALA A O 1
ATOM 695 N N . GLN A 1 88 ? -11.275 2.533 19.127 1.00 91.31 88 GLN A N 1
ATOM 696 C CA . GLN A 1 88 ? -10.737 2.669 20.481 1.00 91.31 88 GLN A CA 1
ATOM 697 C C . GLN A 1 88 ? -11.424 3.792 21.267 1.00 91.31 88 GLN A C 1
ATOM 699 O O . GLN A 1 88 ? -11.733 3.600 22.443 1.00 91.31 88 GLN A O 1
ATOM 704 N N . GLY A 1 89 ? -11.738 4.922 20.625 1.00 92.94 89 GLY A N 1
ATOM 705 C CA . GLY A 1 89 ? -12.523 5.992 21.243 1.00 92.94 89 GLY A CA 1
ATOM 706 C C . GLY A 1 89 ? -13.919 5.528 21.674 1.00 92.94 89 GLY A C 1
ATOM 707 O O . GLY A 1 89 ? -14.331 5.773 22.808 1.00 92.94 89 GLY A O 1
ATOM 708 N N . LEU A 1 90 ? -14.626 4.798 20.805 1.00 93.12 90 LEU A N 1
ATOM 709 C CA . LEU A 1 90 ? -15.950 4.241 21.109 1.00 93.12 90 LEU A CA 1
ATOM 710 C C . LEU A 1 90 ? -15.894 3.190 22.224 1.00 93.12 90 LEU A C 1
ATOM 712 O O . LEU A 1 90 ? -16.724 3.210 23.131 1.00 93.12 90 LEU A O 1
ATOM 716 N N . ILE A 1 91 ? -14.900 2.302 22.191 1.00 92.94 91 ILE A N 1
ATOM 717 C CA . ILE A 1 91 ? -14.683 1.297 23.239 1.00 92.94 91 ILE A CA 1
ATOM 718 C C . ILE A 1 91 ? -14.396 1.986 24.580 1.00 92.94 91 ILE A C 1
ATOM 720 O O . ILE A 1 91 ? -14.929 1.563 25.605 1.00 92.94 91 ILE A O 1
ATOM 724 N N . GLY A 1 92 ? -13.622 3.076 24.581 1.00 92.25 92 GLY A N 1
ATOM 725 C CA . GLY A 1 92 ? -13.387 3.906 25.764 1.00 92.25 92 GLY A CA 1
ATOM 726 C C . GLY A 1 92 ? -14.682 4.443 26.378 1.00 92.25 92 GLY A C 1
ATOM 727 O O . GLY A 1 92 ? -14.891 4.301 27.581 1.00 92.25 92 GLY A O 1
ATOM 728 N N . MET A 1 93 ? -15.587 4.974 25.550 1.00 93.56 93 MET A N 1
ATOM 729 C CA . MET A 1 93 ? -16.893 5.473 26.007 1.00 93.56 93 MET A CA 1
ATOM 730 C C . MET A 1 93 ? -17.776 4.356 26.582 1.00 93.56 93 MET A C 1
ATOM 732 O O . MET A 1 93 ? -18.442 4.550 27.597 1.00 93.56 93 MET A O 1
ATOM 736 N N . ILE A 1 94 ? -17.777 3.171 25.963 1.00 9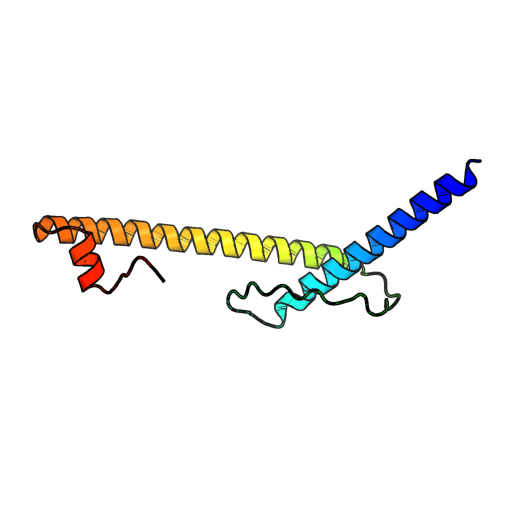1.94 94 ILE A N 1
ATOM 737 C CA . ILE A 1 94 ? -18.538 2.012 26.458 1.00 91.94 94 ILE A CA 1
ATOM 738 C C . ILE A 1 94 ? -17.985 1.539 27.807 1.00 91.94 94 ILE A C 1
ATOM 740 O O . ILE A 1 94 ? -18.757 1.251 28.724 1.00 91.94 94 ILE A O 1
ATOM 744 N N . ALA A 1 95 ? -16.659 1.480 27.942 1.00 92.81 95 ALA A N 1
ATOM 745 C CA . ALA A 1 95 ? -15.996 1.089 29.180 1.00 92.81 95 ALA A CA 1
ATOM 746 C C . ALA A 1 95 ? -16.315 2.062 30.327 1.00 92.81 95 ALA A C 1
ATOM 748 O O . ALA A 1 95 ? -16.640 1.628 31.433 1.00 92.81 95 ALA A O 1
ATOM 749 N N . GLU A 1 96 ? -16.313 3.369 30.044 1.00 91.69 96 GLU A N 1
ATOM 750 C CA . GLU A 1 96 ? -16.700 4.408 31.003 1.00 91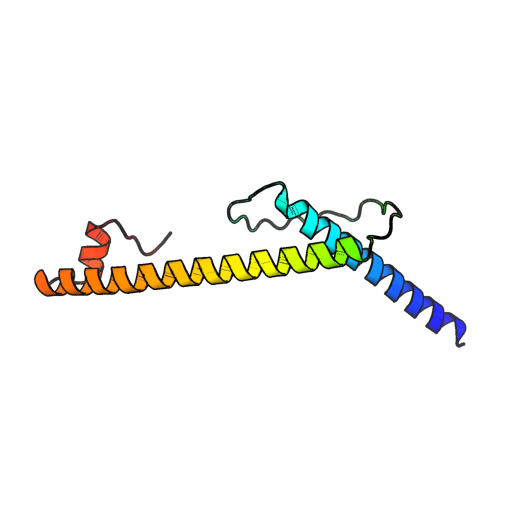.69 96 GLU A CA 1
ATOM 751 C C . GLU A 1 96 ? -18.156 4.242 31.465 1.00 91.69 96 GLU A C 1
ATOM 753 O O . GLU A 1 96 ? -18.422 4.207 32.667 1.00 91.69 96 GLU A O 1
ATOM 758 N N . GLN A 1 97 ? -19.096 4.038 30.534 1.00 93.38 97 GLN A N 1
ATOM 759 C CA . GLN A 1 97 ? -20.512 3.820 30.863 1.00 93.38 97 GLN A CA 1
ATOM 760 C C . GLN A 1 97 ? -20.742 2.580 31.734 1.00 93.38 97 GLN A C 1
ATOM 762 O O . GLN A 1 97 ? -21.609 2.583 32.607 1.00 93.38 97 GLN A O 1
ATOM 767 N N . ARG A 1 98 ? -19.970 1.515 31.501 1.00 91.94 98 ARG A N 1
ATOM 768 C CA . ARG A 1 98 ? -20.075 0.248 32.237 1.00 91.94 98 ARG A CA 1
ATOM 769 C C . ARG A 1 98 ? -19.247 0.226 33.525 1.00 91.94 98 ARG A C 1
ATOM 771 O O . ARG A 1 98 ? -19.307 -0.764 34.248 1.00 91.94 98 ARG A O 1
ATOM 778 N N . SER A 1 99 ? -18.505 1.295 33.836 1.00 91.38 99 SER A N 1
ATOM 779 C CA . SER A 1 99 ? -17.536 1.334 34.946 1.00 91.38 99 SER A CA 1
ATOM 780 C C . SER A 1 99 ? -16.549 0.156 34.923 1.00 91.38 99 SER A C 1
ATOM 782 O O . SER A 1 99 ? -16.179 -0.376 35.971 1.00 91.38 99 SER A O 1
ATOM 784 N N . CYS A 1 100 ? -16.133 -0.268 33.730 1.00 91.12 100 CYS A N 1
ATOM 785 C CA . CYS A 1 100 ? -15.216 -1.387 33.526 1.00 91.12 100 CYS A CA 1
ATOM 786 C C . CYS A 1 100 ? -13.963 -0.935 32.766 1.00 91.12 100 CYS A C 1
ATOM 788 O O . CYS A 1 100 ? -13.846 0.205 32.313 1.00 91.12 100 CYS A O 1
ATOM 790 N N . ARG A 1 101 ? -12.971 -1.815 32.647 1.00 88.94 101 ARG A N 1
ATOM 791 C CA . ARG A 1 101 ? -11.734 -1.523 31.918 1.00 88.94 101 ARG A CA 1
ATOM 792 C C . ARG A 1 101 ? -11.950 -1.718 30.421 1.00 88.94 101 ARG A C 1
ATOM 794 O O . ARG A 1 101 ? -12.613 -2.658 29.998 1.00 88.94 101 ARG A O 1
ATOM 801 N N . VAL A 1 102 ? -11.283 -0.892 29.612 1.00 87.38 102 VAL A N 1
ATOM 802 C CA . VAL A 1 102 ? -11.253 -1.016 28.138 1.00 87.38 102 VAL A CA 1
ATOM 803 C C . VAL A 1 102 ? -10.892 -2.437 27.697 1.00 87.38 102 VAL A C 1
ATOM 805 O O . VAL A 1 102 ? -11.526 -2.977 26.799 1.00 87.38 102 VAL A O 1
ATOM 808 N N . LYS A 1 103 ? -9.933 -3.073 28.382 1.00 87.25 103 LYS A N 1
ATOM 809 C CA . LYS A 1 103 ? -9.519 -4.454 28.106 1.00 87.25 103 LYS A CA 1
ATOM 810 C C . LYS A 1 103 ? -10.664 -5.468 28.241 1.00 87.25 103 LYS A C 1
ATOM 812 O O . LYS A 1 103 ? -10.752 -6.368 27.421 1.00 87.25 103 LYS A O 1
ATOM 817 N N . GLU A 1 104 ? -11.538 -5.305 29.233 1.00 87.00 104 GLU A N 1
ATOM 818 C CA . GLU A 1 104 ? -12.672 -6.215 29.465 1.00 87.00 104 GLU A CA 1
ATOM 819 C C . GLU A 1 104 ? -13.710 -6.087 28.341 1.00 87.00 104 GLU A C 1
ATOM 821 O O . GLU A 1 104 ? -14.247 -7.085 27.874 1.00 87.00 104 GLU A O 1
ATOM 826 N N . VAL A 1 105 ? -13.927 -4.864 27.839 1.00 86.56 105 VAL A N 1
ATOM 827 C CA . VAL A 1 105 ? -14.801 -4.614 26.679 1.00 86.56 105 VAL A CA 1
ATOM 828 C C . VAL A 1 105 ? -14.184 -5.162 25.389 1.00 86.56 105 VAL A C 1
ATOM 830 O O . VAL A 1 105 ? -14.892 -5.724 24.561 1.00 86.56 105 VAL A O 1
ATOM 833 N N . MET A 1 106 ? -12.868 -5.022 25.199 1.00 86.31 106 MET A N 1
ATOM 834 C CA . MET A 1 106 ? -12.173 -5.583 24.033 1.00 86.31 106 MET A CA 1
ATOM 835 C C . MET A 1 106 ? -12.231 -7.116 24.013 1.00 86.31 106 MET A C 1
ATOM 837 O O . MET A 1 106 ? -12.484 -7.689 22.957 1.00 86.31 106 MET A O 1
ATOM 841 N N . GLU A 1 107 ? -12.069 -7.761 25.171 1.00 87.50 107 GLU A N 1
ATOM 842 C CA . GLU A 1 107 ? -12.185 -9.215 25.334 1.00 87.50 107 GLU A CA 1
ATOM 843 C C . GLU A 1 107 ? -13.616 -9.708 25.052 1.00 87.50 107 GLU A C 1
ATOM 845 O O . GLU A 1 107 ? -13.796 -10.663 24.299 1.00 87.50 107 GLU A O 1
ATOM 850 N N . GLU A 1 108 ? -14.643 -9.005 25.550 1.00 86.19 108 GLU A N 1
ATOM 851 C CA . GLU A 1 108 ? -16.058 -9.285 25.238 1.00 86.19 108 GLU A CA 1
ATOM 852 C C . GLU A 1 108 ? -16.358 -9.171 23.733 1.00 86.19 108 GLU A C 1
ATOM 854 O O . GLU A 1 108 ? -17.131 -9.957 23.184 1.00 86.19 108 GLU A O 1
ATOM 859 N N . LEU A 1 109 ? -15.729 -8.208 23.053 1.00 83.94 109 LEU A N 1
ATOM 860 C CA . LEU A 1 109 ? -15.882 -7.981 21.615 1.00 83.94 109 LEU A CA 1
ATOM 861 C C . LEU A 1 109 ? -14.993 -8.892 20.750 1.00 83.94 109 LEU A C 1
ATOM 863 O O . LEU A 1 109 ? -15.048 -8.796 19.523 1.00 83.94 109 LEU A O 1
ATOM 867 N N . GLY A 1 110 ? -14.179 -9.765 21.355 1.00 84.25 110 GLY A N 1
ATOM 868 C CA . GLY A 1 110 ? -13.258 -10.653 20.640 1.00 84.25 110 GLY A CA 1
ATOM 869 C C . GLY A 1 110 ? -12.108 -9.924 19.934 1.00 84.25 110 GLY A C 1
ATOM 870 O O . GLY A 1 110 ? -11.527 -10.461 18.991 1.00 84.25 110 GLY A O 1
ATOM 871 N N . ILE A 1 111 ? -11.787 -8.697 20.357 1.00 80.38 111 ILE A N 1
ATOM 872 C CA . ILE A 1 111 ? -10.646 -7.921 19.861 1.00 80.38 111 ILE A CA 1
ATOM 873 C C . ILE A 1 111 ? -9.434 -8.323 20.700 1.00 80.38 111 ILE A C 1
ATOM 875 O O . ILE A 1 111 ? -9.060 -7.636 21.651 1.00 80.38 111 ILE A O 1
ATOM 879 N N . ASP A 1 112 ? -8.848 -9.470 20.373 1.00 70.62 112 ASP A N 1
ATOM 880 C CA . ASP A 1 112 ? -7.617 -9.911 21.018 1.00 70.62 112 ASP A CA 1
ATOM 881 C C . ASP A 1 112 ? -6.435 -9.141 20.410 1.00 70.62 112 ASP A C 1
ATOM 883 O O . ASP A 1 112 ? -6.226 -9.145 19.195 1.00 70.62 112 ASP A O 1
ATOM 887 N N . GLU A 1 113 ? -5.672 -8.419 21.236 1.00 62.66 113 GLU A N 1
ATOM 888 C CA . GLU A 1 113 ? -4.580 -7.550 20.765 1.00 62.66 113 GLU A CA 1
ATOM 889 C C . GLU A 1 113 ? -3.307 -8.332 20.374 1.00 62.66 113 GLU A C 1
ATOM 891 O O . GLU A 1 113 ? -2.270 -7.732 20.090 1.00 62.66 113 GLU A O 1
ATOM 896 N N . ALA A 1 114 ? -3.366 -9.666 20.333 1.00 53.41 114 ALA A N 1
ATOM 897 C CA . ALA A 1 114 ? -2.227 -10.514 20.010 1.00 53.41 114 ALA A CA 1
ATOM 898 C C . ALA A 1 114 ? -2.630 -11.796 19.263 1.00 53.41 114 ALA A C 1
ATOM 900 O O . ALA A 1 114 ? -3.121 -12.754 19.858 1.00 53.41 114 ALA A O 1
ATOM 901 N N . SER A 1 115 ? -2.326 -11.841 17.965 1.00 39.44 115 SER A N 1
ATOM 902 C CA . SER A 1 115 ? -1.897 -13.039 17.224 1.00 39.44 115 SER A CA 1
ATOM 903 C C . SER A 1 115 ? -1.117 -12.614 15.986 1.00 39.44 115 SER A C 1
ATOM 905 O O . SER A 1 115 ? -1.629 -11.749 15.241 1.00 39.44 115 SER A O 1
#